Protein AF-A0A914F448-F1 (afdb_monomer)

pLDDT: mean 72.76, std 13.78, range [38.88, 90.69]

Structure (mmCIF, N/CA/C/O backbone):
data_AF-A0A914F448-F1
#
_entry.id   AF-A0A914F448-F1
#
loop_
_atom_site.group_PDB
_atom_site.id
_atom_site.type_symbol
_atom_site.label_atom_id
_atom_site.label_alt_id
_atom_site.label_comp_id
_atom_site.label_asym_id
_atom_site.label_entity_id
_atom_site.label_seq_id
_atom_site.pdbx_PDB_ins_code
_atom_site.Cartn_x
_atom_site.Cartn_y
_atom_site.Cartn_z
_atom_site.occupancy
_atom_site.B_iso_or_equiv
_atom_site.auth_seq_id
_atom_site.auth_comp_id
_atom_site.auth_asym_id
_atom_site.auth_atom_id
_atom_site.pdbx_PDB_model_num
ATOM 1 N N . MET A 1 1 ? 32.711 28.715 -25.318 1.00 44.38 1 MET A N 1
ATOM 2 C CA . MET A 1 1 ? 32.033 28.313 -24.065 1.00 44.38 1 MET A CA 1
ATOM 3 C C . MET A 1 1 ? 32.099 26.794 -23.945 1.00 44.38 1 MET A C 1
ATOM 5 O O . MET A 1 1 ? 31.313 26.103 -24.579 1.00 44.38 1 MET A O 1
ATOM 9 N N . GLN A 1 2 ? 33.102 26.276 -23.232 1.00 38.88 2 GLN A N 1
ATOM 10 C CA . GLN A 1 2 ? 33.283 24.841 -22.984 1.00 38.88 2 GLN A CA 1
ATOM 11 C C . GLN A 1 2 ? 32.324 24.396 -21.871 1.00 38.88 2 GLN A C 1
ATOM 13 O O . GLN A 1 2 ? 32.402 24.905 -20.756 1.00 38.88 2 GLN A O 1
ATOM 18 N N . LYS A 1 3 ? 31.408 23.468 -22.174 1.00 46.91 3 LYS A N 1
ATOM 19 C CA . LYS A 1 3 ? 30.586 22.791 -21.161 1.00 46.91 3 LYS A CA 1
ATOM 20 C C . LYS A 1 3 ? 31.488 21.845 -20.364 1.00 46.91 3 LYS A C 1
ATOM 22 O O . LYS A 1 3 ? 32.008 20.883 -20.921 1.00 46.91 3 LYS A O 1
ATOM 27 N N . GLN A 1 4 ? 31.671 22.132 -19.078 1.00 43.09 4 GLN A N 1
ATOM 28 C CA . GLN A 1 4 ? 32.255 21.198 -18.118 1.00 43.09 4 GLN A CA 1
ATOM 29 C C . GLN A 1 4 ? 31.315 19.995 -17.982 1.00 43.09 4 GLN A C 1
ATOM 31 O O . GLN A 1 4 ? 30.221 20.113 -17.434 1.00 43.09 4 GLN A O 1
ATOM 36 N N . ALA A 1 5 ? 31.725 18.847 -18.520 1.00 45.62 5 ALA A N 1
ATOM 37 C CA . ALA A 1 5 ? 31.097 17.571 -18.216 1.00 45.62 5 ALA A CA 1
ATOM 38 C C . ALA A 1 5 ? 31.429 17.222 -16.760 1.00 45.62 5 ALA A C 1
ATOM 40 O O . ALA A 1 5 ? 32.603 17.114 -16.398 1.00 45.62 5 ALA A O 1
ATOM 41 N N . ALA A 1 6 ? 30.399 17.105 -15.921 1.00 48.78 6 ALA A N 1
ATOM 42 C CA . ALA A 1 6 ? 30.538 16.634 -14.553 1.00 48.78 6 ALA A CA 1
ATOM 43 C C . ALA A 1 6 ? 31.151 15.228 -14.583 1.00 48.78 6 ALA A C 1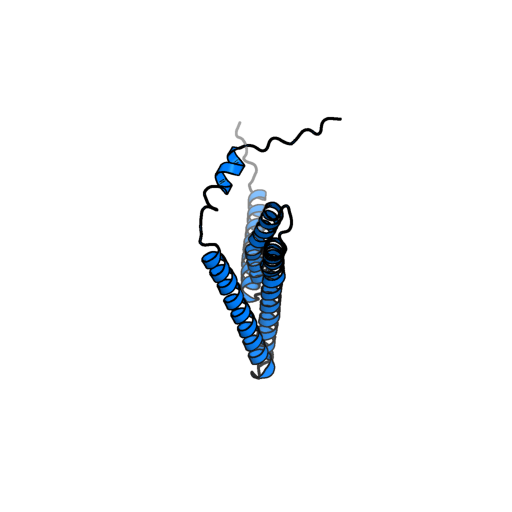
ATOM 45 O O . ALA A 1 6 ? 30.570 14.283 -15.115 1.00 48.78 6 ALA A O 1
ATOM 46 N N . LYS A 1 7 ? 32.374 15.122 -14.065 1.00 44.75 7 LYS A N 1
ATOM 47 C CA . LYS A 1 7 ? 33.113 13.874 -13.915 1.00 44.75 7 LYS A CA 1
ATOM 48 C C . LYS A 1 7 ? 32.475 13.112 -12.754 1.00 44.75 7 LYS A C 1
ATOM 50 O O . LYS A 1 7 ? 32.753 13.420 -11.600 1.00 44.75 7 LYS A O 1
ATOM 55 N N . TYR A 1 8 ? 31.563 12.195 -13.064 1.00 49.59 8 TYR A N 1
ATOM 56 C CA . TYR A 1 8 ? 30.998 11.285 -12.071 1.00 49.59 8 TYR A CA 1
ATOM 57 C C . TYR A 1 8 ? 32.098 10.366 -11.532 1.00 49.59 8 TYR A C 1
ATOM 59 O O . TYR A 1 8 ? 32.957 9.909 -12.289 1.00 49.59 8 TYR A O 1
ATOM 67 N N . ASP A 1 9 ? 32.080 10.138 -10.219 1.00 45.66 9 ASP A N 1
ATOM 68 C CA . ASP A 1 9 ? 33.037 9.268 -9.544 1.00 45.66 9 ASP A CA 1
ATOM 69 C C . ASP A 1 9 ? 32.919 7.833 -10.089 1.00 45.66 9 ASP A C 1
ATOM 71 O O . ASP A 1 9 ? 31.827 7.254 -10.049 1.00 45.66 9 ASP A O 1
ATOM 75 N N . PRO A 1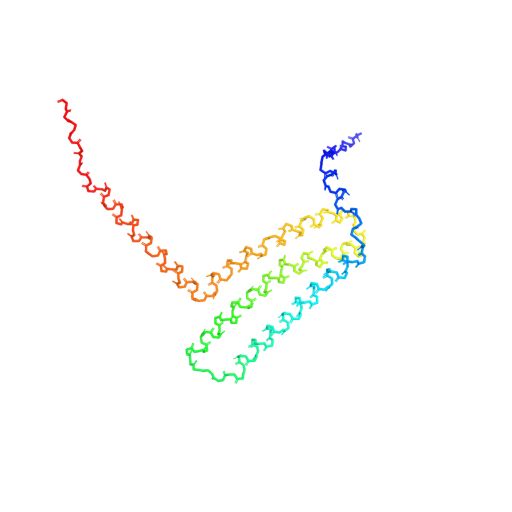 10 ? 34.021 7.223 -10.567 1.00 51.31 10 PRO A N 1
ATOM 76 C CA . PRO A 1 10 ? 34.006 5.879 -11.152 1.00 51.31 10 PRO A CA 1
ATOM 77 C C . PRO A 1 10 ? 33.546 4.804 -10.156 1.00 51.31 10 PRO A C 1
ATOM 79 O O . PRO A 1 10 ? 33.038 3.766 -10.562 1.00 51.31 10 PRO A O 1
ATOM 82 N N . PHE A 1 11 ? 33.620 5.092 -8.854 1.00 45.53 11 PHE A N 1
ATOM 83 C CA . PHE A 1 11 ? 33.175 4.196 -7.790 1.00 45.53 11 PHE A CA 1
ATOM 84 C C . PHE A 1 11 ? 31.655 3.944 -7.795 1.00 45.53 11 PHE A C 1
ATOM 86 O O . PHE A 1 11 ? 31.209 2.870 -7.409 1.00 45.53 11 PHE A O 1
ATOM 93 N N . PHE A 1 12 ? 30.839 4.902 -8.255 1.00 44.91 12 PHE A N 1
ATOM 94 C CA . PHE A 1 12 ? 29.383 4.710 -8.352 1.00 44.91 12 PHE A CA 1
ATOM 95 C C . PHE A 1 12 ? 28.970 3.920 -9.599 1.00 44.91 12 PHE A C 1
ATOM 97 O O . PHE A 1 12 ? 27.965 3.214 -9.569 1.00 44.91 12 PHE A O 1
ATOM 104 N N . ILE A 1 13 ? 29.750 4.013 -10.679 1.00 48.62 13 ILE A N 1
ATOM 105 C CA . ILE A 1 13 ? 29.512 3.263 -11.920 1.00 48.62 13 ILE A CA 1
ATOM 106 C C . ILE A 1 13 ? 29.841 1.780 -11.693 1.00 48.62 13 ILE A C 1
ATOM 108 O O . ILE A 1 13 ? 29.059 0.907 -12.057 1.00 48.62 13 ILE A O 1
ATOM 112 N N . GLU A 1 14 ? 30.919 1.500 -10.960 1.00 43.53 14 GLU A N 1
ATOM 113 C CA . GLU A 1 14 ? 31.397 0.140 -10.694 1.00 43.53 14 GLU A CA 1
ATOM 114 C C . GLU A 1 14 ? 30.558 -0.635 -9.656 1.00 43.53 14 GLU A C 1
ATOM 116 O O . GLU A 1 14 ? 30.636 -1.856 -9.591 1.00 43.53 14 GLU A O 1
ATOM 121 N N . ILE A 1 15 ? 29.704 0.032 -8.868 1.00 48.84 15 ILE A N 1
ATOM 122 C CA . ILE A 1 15 ? 28.729 -0.646 -7.985 1.00 48.84 15 ILE A CA 1
ATOM 123 C C . ILE A 1 15 ? 27.442 -1.004 -8.751 1.00 48.84 15 ILE A C 1
ATOM 125 O O . ILE A 1 15 ? 26.777 -1.995 -8.436 1.00 48.84 15 ILE A O 1
ATOM 129 N N . ILE A 1 16 ? 27.096 -0.226 -9.780 1.00 48.94 16 ILE A N 1
ATOM 130 C CA . ILE A 1 16 ? 25.886 -0.436 -10.587 1.00 48.94 16 ILE A CA 1
ATOM 131 C C . ILE A 1 16 ? 26.149 -1.438 -11.726 1.00 48.94 16 ILE A C 1
ATOM 133 O O . ILE A 1 16 ? 25.259 -2.216 -12.070 1.00 48.94 16 ILE A O 1
ATOM 137 N N . GLU A 1 17 ? 27.363 -1.479 -12.281 1.00 42.00 17 GLU A N 1
ATOM 138 C CA . GLU A 1 17 ? 27.665 -2.300 -13.461 1.00 42.00 17 GLU A CA 1
ATOM 139 C C . GLU A 1 17 ? 27.780 -3.823 -13.236 1.00 42.00 17 GLU A C 1
ATOM 141 O O . GLU A 1 17 ? 27.283 -4.543 -14.098 1.00 42.00 17 GLU A O 1
ATOM 146 N N . PRO A 1 18 ? 28.312 -4.392 -12.132 1.00 42.31 18 PRO A N 1
ATOM 147 C CA . PRO A 1 18 ? 28.467 -5.845 -12.034 1.00 42.31 18 PRO A CA 1
ATOM 148 C C . PRO A 1 18 ? 27.234 -6.572 -11.474 1.00 42.31 18 PRO A C 1
ATOM 150 O O . PRO A 1 18 ? 27.155 -7.792 -11.585 1.00 42.31 18 PRO A O 1
ATOM 153 N N . SER A 1 19 ? 26.247 -5.864 -10.908 1.00 43.16 19 SER A N 1
ATOM 154 C CA . SER A 1 19 ? 24.990 -6.483 -10.437 1.00 43.16 19 SER A CA 1
ATOM 155 C C . SER A 1 19 ? 23.861 -6.459 -11.477 1.00 43.16 19 SER A C 1
ATOM 157 O O . SER A 1 19 ? 22.886 -7.197 -11.341 1.00 43.16 19 SER A O 1
ATOM 159 N N . MET A 1 20 ? 24.024 -5.688 -12.560 1.00 42.09 20 MET A N 1
ATOM 160 C CA . MET A 1 20 ? 23.196 -5.768 -13.772 1.00 42.09 20 MET A CA 1
ATOM 161 C C . MET A 1 20 ? 23.799 -6.682 -14.855 1.00 42.09 20 MET A C 1
ATOM 163 O O . MET A 1 20 ? 23.329 -6.705 -15.993 1.00 42.09 20 MET A O 1
ATOM 167 N N . VAL A 1 21 ? 24.806 -7.489 -14.501 1.00 43.47 21 VAL A N 1
ATOM 168 C CA . VAL A 1 21 ? 25.323 -8.570 -15.348 1.00 43.47 21 VAL A CA 1
ATOM 169 C C . VAL A 1 21 ? 24.365 -9.759 -15.258 1.00 43.47 21 VAL A C 1
ATOM 171 O O . VAL A 1 21 ? 24.386 -10.534 -14.308 1.00 43.47 21 VAL A O 1
ATOM 174 N N . PHE A 1 22 ? 23.518 -9.886 -16.280 1.00 42.66 22 PHE A N 1
ATOM 175 C CA . PHE A 1 22 ? 22.799 -11.110 -16.644 1.00 42.66 22 PHE A CA 1
ATOM 176 C C . PHE A 1 22 ? 21.988 -11.781 -15.523 1.00 42.66 22 PHE A C 1
ATOM 178 O O . PHE A 1 22 ? 22.098 -12.982 -15.278 1.00 42.66 22 PHE A O 1
ATOM 185 N N . VAL A 1 23 ? 21.035 -11.056 -14.938 1.00 48.25 23 VAL A N 1
ATOM 186 C CA . VAL A 1 23 ? 19.757 -11.731 -14.682 1.00 48.25 23 VAL A CA 1
ATOM 187 C C . VAL A 1 23 ? 19.078 -11.799 -16.043 1.00 48.25 23 VAL A C 1
ATOM 189 O O . VAL A 1 23 ? 18.811 -10.744 -16.616 1.00 48.25 23 VAL A O 1
ATOM 192 N N . ASP A 1 24 ? 18.891 -13.005 -16.597 1.00 52.34 24 ASP A N 1
ATOM 193 C CA . ASP A 1 24 ? 18.171 -13.231 -17.861 1.00 52.34 24 ASP A CA 1
ATOM 194 C C . ASP A 1 24 ? 17.033 -12.214 -17.976 1.00 52.34 24 ASP A C 1
ATOM 196 O O . ASP A 1 24 ? 16.105 -12.236 -17.161 1.00 52.34 24 ASP A O 1
ATOM 200 N N . SER A 1 25 ? 17.121 -11.297 -18.946 1.00 62.28 25 SER A N 1
ATOM 201 C CA . SER A 1 25 ? 16.153 -10.201 -19.098 1.00 62.28 25 SER A CA 1
ATOM 202 C C . SER A 1 25 ? 14.717 -10.734 -19.118 1.00 62.28 25 SER A C 1
ATOM 204 O O . SER A 1 25 ? 13.798 -10.099 -18.606 1.00 62.28 25 SER A O 1
ATOM 206 N N . GLU A 1 26 ? 14.531 -11.949 -19.636 1.00 66.19 26 GLU A N 1
ATOM 207 C CA . GLU A 1 26 ? 13.268 -12.674 -19.576 1.00 66.19 26 GLU A CA 1
ATOM 208 C C . GLU A 1 26 ? 12.845 -13.070 -18.157 1.00 66.19 26 GLU A C 1
ATOM 210 O O . GLU A 1 26 ? 11.712 -12.799 -17.768 1.00 66.19 26 GLU A O 1
ATOM 215 N N . LYS A 1 27 ? 13.733 -13.648 -17.340 1.00 65.62 27 LYS A N 1
ATOM 216 C CA . LYS A 1 27 ? 13.417 -14.038 -15.955 1.00 65.62 27 LYS A CA 1
ATOM 217 C C . LYS A 1 27 ? 13.036 -12.835 -15.098 1.00 65.62 27 LYS A C 1
ATOM 219 O O . LYS A 1 27 ? 12.102 -12.942 -14.309 1.00 65.62 27 LYS A O 1
ATOM 224 N N . VAL A 1 28 ? 13.689 -11.684 -15.289 1.00 65.56 28 VAL A N 1
ATOM 225 C CA . VAL A 1 28 ? 13.305 -10.432 -14.609 1.00 65.56 28 VAL A CA 1
ATOM 226 C C . VAL A 1 28 ? 11.908 -9.989 -15.037 1.00 65.56 28 VAL A C 1
ATOM 228 O O . VAL A 1 28 ? 11.093 -9.648 -14.186 1.00 65.56 28 VAL A O 1
ATOM 231 N N . LYS A 1 29 ? 11.593 -10.043 -16.337 1.00 65.88 29 LYS A N 1
ATOM 232 C CA . LYS A 1 29 ? 10.254 -9.698 -16.845 1.00 65.88 29 LYS A CA 1
ATOM 233 C C . LYS A 1 29 ? 9.176 -10.604 -16.254 1.00 65.88 29 LYS A C 1
ATOM 235 O O . LYS A 1 29 ? 8.173 -10.089 -15.770 1.00 65.88 29 LYS A O 1
ATOM 240 N N . TYR A 1 30 ? 9.386 -11.922 -16.240 1.00 71.56 30 TYR A N 1
ATOM 241 C CA . TYR A 1 30 ? 8.436 -12.870 -15.646 1.00 71.56 30 TYR A CA 1
ATOM 242 C C . TYR A 1 30 ? 8.305 -12.695 -14.132 1.00 71.56 30 TYR A C 1
ATOM 244 O O . TYR A 1 30 ? 7.205 -12.809 -13.603 1.00 71.56 30 TYR A O 1
ATOM 252 N N . PHE A 1 31 ? 9.398 -12.379 -13.438 1.00 68.62 31 PHE A N 1
ATOM 253 C CA . PHE A 1 31 ? 9.384 -12.100 -12.005 1.00 68.62 31 PHE A CA 1
ATOM 254 C C . PHE A 1 31 ? 8.581 -10.833 -11.679 1.00 68.62 31 PHE A C 1
ATOM 256 O O . PHE A 1 31 ? 7.694 -10.869 -10.829 1.00 68.62 31 PHE A O 1
ATOM 263 N N . VAL A 1 32 ? 8.828 -9.735 -12.403 1.00 68.88 32 VAL A N 1
ATOM 264 C CA . VAL A 1 32 ? 8.082 -8.474 -12.252 1.00 68.88 32 VAL A CA 1
ATOM 265 C C . VAL A 1 32 ? 6.608 -8.673 -12.608 1.00 68.88 32 VAL A C 1
ATOM 267 O O . VAL A 1 32 ? 5.731 -8.249 -11.860 1.00 68.88 32 VAL A O 1
ATOM 270 N N . PHE A 1 33 ? 6.321 -9.364 -13.713 1.00 72.19 33 PHE A N 1
ATOM 271 C CA . PHE A 1 33 ? 4.953 -9.679 -14.120 1.00 72.19 33 PHE A CA 1
ATOM 272 C C . PHE A 1 33 ? 4.236 -10.573 -13.098 1.00 72.19 33 PHE A C 1
ATOM 274 O O . PHE A 1 33 ? 3.069 -10.343 -12.797 1.00 72.19 33 PHE A O 1
ATOM 281 N N . GLY A 1 34 ? 4.934 -11.559 -12.530 1.00 74.25 34 GLY A N 1
ATOM 282 C CA . GLY A 1 34 ? 4.407 -12.447 -11.497 1.00 74.25 34 GLY A CA 1
ATOM 283 C C . GLY A 1 34 ? 4.033 -11.702 -10.217 1.00 74.25 34 GLY A C 1
ATOM 284 O O . GLY A 1 34 ? 2.946 -11.926 -9.690 1.00 74.25 34 GLY A O 1
ATOM 285 N N . PHE A 1 35 ? 4.881 -10.772 -9.766 1.00 72.12 35 PHE A N 1
ATOM 286 C CA . PHE A 1 35 ? 4.569 -9.888 -8.638 1.00 72.12 35 PHE A CA 1
ATOM 287 C C . PHE A 1 35 ? 3.325 -9.036 -8.913 1.00 72.12 35 PHE A C 1
ATOM 289 O O . PHE A 1 35 ? 2.393 -9.040 -8.115 1.00 72.12 35 PHE A O 1
ATOM 296 N N . PHE A 1 36 ? 3.245 -8.410 -10.091 1.00 71.38 36 PHE A N 1
ATOM 297 C CA . PHE A 1 36 ? 2.061 -7.646 -10.499 1.00 71.38 36 PHE A CA 1
ATOM 298 C C . PHE A 1 36 ? 0.786 -8.480 -10.517 1.00 71.38 36 PHE A C 1
ATOM 300 O O . PHE A 1 36 ? -0.251 -8.043 -10.021 1.00 71.38 36 PHE A O 1
ATOM 307 N N . ALA A 1 37 ? 0.843 -9.662 -11.127 1.00 75.94 37 ALA A N 1
ATOM 308 C CA . ALA A 1 37 ? -0.312 -10.537 -11.237 1.00 75.94 37 ALA A CA 1
ATOM 309 C C . ALA A 1 37 ? -0.795 -10.964 -9.846 1.00 75.94 37 ALA A C 1
ATOM 311 O O . ALA A 1 37 ? -1.994 -10.929 -9.574 1.00 75.94 37 ALA A O 1
ATOM 312 N N . LEU A 1 38 ? 0.137 -11.306 -8.954 1.00 76.56 38 LEU A N 1
ATOM 313 C CA . LEU A 1 38 ? -0.160 -11.677 -7.577 1.00 76.56 38 LEU A CA 1
ATOM 314 C C . LEU A 1 38 ? -0.787 -10.513 -6.799 1.00 76.56 38 LEU A C 1
ATOM 316 O O . LEU A 1 38 ? -1.821 -10.707 -6.160 1.00 76.56 38 LEU A O 1
ATOM 320 N N . ASP A 1 39 ? -0.245 -9.303 -6.916 1.00 72.19 39 ASP A N 1
ATOM 321 C CA . ASP A 1 39 ? -0.797 -8.135 -6.226 1.00 72.19 39 ASP A CA 1
ATOM 322 C C . ASP A 1 39 ? -2.181 -7.741 -6.770 1.00 72.19 39 ASP A C 1
ATOM 324 O O . ASP A 1 39 ? -3.082 -7.413 -5.996 1.00 72.19 39 ASP A O 1
ATOM 328 N N . ILE A 1 40 ? -2.411 -7.844 -8.084 1.00 80.00 40 ILE A N 1
ATOM 329 C CA . ILE A 1 40 ? -3.742 -7.637 -8.678 1.00 80.00 40 ILE A CA 1
ATOM 330 C C . ILE A 1 40 ? -4.741 -8.664 -8.132 1.00 80.00 40 ILE A C 1
ATOM 332 O O . ILE A 1 40 ? -5.859 -8.297 -7.766 1.00 80.00 40 ILE A O 1
ATOM 336 N N . ILE A 1 41 ? -4.349 -9.938 -8.033 1.00 82.69 41 ILE A N 1
ATOM 337 C CA . ILE A 1 41 ? -5.192 -10.990 -7.446 1.00 82.69 41 ILE A CA 1
ATOM 338 C C . ILE A 1 41 ? -5.523 -10.657 -5.986 1.00 82.69 41 ILE A C 1
ATOM 340 O O . ILE A 1 41 ? -6.684 -10.775 -5.590 1.00 82.69 41 ILE A O 1
ATOM 344 N N . ILE A 1 42 ? -4.546 -10.193 -5.200 1.00 79.62 42 ILE A N 1
ATOM 345 C CA . ILE A 1 42 ? -4.758 -9.773 -3.807 1.00 79.62 42 ILE A CA 1
ATOM 346 C C . ILE A 1 42 ? -5.746 -8.607 -3.734 1.00 79.62 42 ILE A C 1
ATOM 348 O O . ILE A 1 42 ? -6.659 -8.645 -2.910 1.00 79.62 42 ILE A O 1
ATOM 352 N N . ILE A 1 43 ? -5.617 -7.601 -4.602 1.00 78.94 43 ILE A N 1
ATOM 353 C CA . ILE A 1 43 ? -6.530 -6.450 -4.642 1.00 78.94 43 ILE A CA 1
ATOM 354 C C . ILE A 1 43 ? -7.955 -6.898 -4.983 1.00 78.94 43 ILE A C 1
ATOM 356 O O . ILE A 1 43 ? -8.901 -6.496 -4.303 1.00 78.94 43 ILE A O 1
ATOM 360 N N . ILE A 1 44 ? -8.123 -7.755 -5.995 1.00 84.44 44 ILE A N 1
ATOM 361 C CA . ILE A 1 44 ? -9.436 -8.288 -6.392 1.00 84.44 44 ILE A CA 1
ATOM 362 C C . ILE A 1 44 ? -10.048 -9.104 -5.251 1.00 84.44 44 ILE A C 1
ATOM 364 O O . ILE A 1 44 ? -11.219 -8.918 -4.916 1.00 84.44 44 ILE A O 1
ATOM 368 N N . PHE A 1 45 ? -9.263 -9.978 -4.622 1.00 83.00 45 PHE A N 1
ATOM 369 C CA . PHE A 1 45 ? -9.715 -10.786 -3.495 1.00 83.00 45 PHE A CA 1
ATOM 370 C C . PHE A 1 45 ? -10.108 -9.911 -2.298 1.00 83.00 45 PHE A C 1
ATOM 372 O O . PHE A 1 45 ? -11.180 -10.098 -1.723 1.00 83.00 45 PHE A O 1
ATOM 379 N N . ALA A 1 46 ? -9.298 -8.909 -1.956 1.00 77.56 46 ALA A N 1
ATOM 380 C CA . ALA A 1 46 ? -9.598 -7.963 -0.886 1.00 77.56 46 ALA A CA 1
ATOM 381 C C . ALA A 1 46 ? -10.882 -7.171 -1.173 1.00 77.56 46 ALA A C 1
ATOM 383 O O . ALA A 1 46 ? -11.737 -7.050 -0.295 1.00 77.56 46 ALA A O 1
ATOM 384 N N . ALA A 1 47 ? -11.062 -6.687 -2.406 1.00 79.25 47 ALA A N 1
ATOM 385 C CA . ALA A 1 47 ? -12.281 -6.005 -2.830 1.00 79.25 47 ALA A CA 1
ATOM 386 C C . ALA A 1 47 ? -13.510 -6.922 -2.726 1.00 79.25 47 ALA A C 1
ATOM 388 O O . ALA A 1 47 ? -14.541 -6.508 -2.193 1.00 79.25 47 ALA A O 1
ATOM 389 N N . PHE A 1 48 ? -13.391 -8.180 -3.159 1.00 84.06 48 PHE A N 1
ATOM 390 C CA . PHE A 1 48 ? -14.454 -9.176 -3.031 1.00 84.06 48 PHE A CA 1
ATOM 391 C C . PHE A 1 48 ? -14.831 -9.422 -1.567 1.00 84.06 48 PHE A C 1
ATOM 393 O O . PHE A 1 48 ? -16.011 -9.375 -1.224 1.00 84.06 48 PHE A O 1
ATOM 400 N N . VAL A 1 49 ? -13.845 -9.617 -0.686 1.00 80.12 49 VAL A N 1
ATOM 401 C CA . VAL A 1 49 ? -14.066 -9.803 0.757 1.00 80.12 49 VAL A CA 1
ATOM 402 C C . VAL A 1 49 ? -14.767 -8.584 1.359 1.00 80.12 49 VAL A C 1
ATOM 404 O O . VAL A 1 49 ? -15.733 -8.739 2.105 1.00 80.12 49 VAL A O 1
ATOM 407 N N . ILE A 1 50 ? -14.337 -7.370 1.007 1.00 75.62 50 ILE A N 1
ATOM 408 C CA . ILE A 1 50 ? -14.967 -6.125 1.461 1.00 75.62 50 ILE A CA 1
ATOM 409 C C . ILE A 1 50 ? -16.441 -6.076 1.040 1.00 75.62 50 ILE A C 1
ATOM 411 O O . ILE A 1 50 ? -17.310 -5.864 1.886 1.00 75.62 50 ILE A O 1
ATOM 415 N N . VAL A 1 51 ? -16.738 -6.312 -0.240 1.00 77.81 51 VAL A N 1
ATOM 416 C CA . VAL A 1 51 ? -18.112 -6.306 -0.767 1.00 77.81 51 VAL A CA 1
ATOM 417 C C . VAL A 1 51 ? -18.957 -7.392 -0.099 1.00 77.81 51 VAL A C 1
ATOM 419 O O . VAL A 1 51 ? -20.067 -7.108 0.353 1.00 77.81 51 VAL A O 1
ATOM 422 N N . TYR A 1 52 ? -18.421 -8.605 0.038 1.00 80.69 52 TYR A N 1
ATOM 423 C CA . TYR A 1 52 ? -19.085 -9.720 0.711 1.00 80.69 52 TYR A CA 1
ATOM 424 C C . TYR A 1 52 ? -19.479 -9.355 2.150 1.00 80.69 52 TYR A C 1
ATOM 426 O O . TYR A 1 52 ? -20.636 -9.511 2.542 1.00 80.69 52 TYR A O 1
ATOM 434 N N . PHE A 1 53 ? -18.550 -8.794 2.929 1.00 71.31 53 PHE A N 1
ATOM 435 C CA . PHE A 1 53 ? -18.821 -8.398 4.312 1.00 71.31 53 PHE A CA 1
ATOM 436 C C . PHE A 1 53 ? -19.776 -7.205 4.435 1.00 71.31 53 PHE A C 1
ATOM 438 O O . PHE A 1 53 ? -20.518 -7.150 5.416 1.00 71.31 53 PHE A O 1
ATOM 445 N N . ILE A 1 54 ? -19.772 -6.267 3.481 1.00 71.12 54 ILE A N 1
ATOM 446 C CA . ILE A 1 54 ? -20.690 -5.115 3.473 1.00 71.12 54 ILE A CA 1
ATOM 447 C C . ILE A 1 54 ? -22.128 -5.549 3.190 1.00 71.12 54 ILE A C 1
ATOM 449 O O . ILE A 1 54 ? -23.043 -5.075 3.860 1.00 71.12 54 ILE A O 1
ATOM 453 N N . TYR A 1 55 ? -22.333 -6.403 2.185 1.00 70.19 55 TYR A N 1
ATOM 454 C CA . TYR A 1 55 ? -23.667 -6.636 1.626 1.00 70.19 55 TYR A CA 1
ATOM 455 C C . TYR A 1 55 ? -24.356 -7.901 2.136 1.00 70.19 55 TYR A C 1
ATOM 457 O O . TYR A 1 55 ? -25.581 -7.913 2.227 1.00 70.19 55 TYR A O 1
ATOM 465 N N . LEU A 1 56 ? -23.611 -8.961 2.462 1.00 67.00 56 LEU A N 1
ATOM 466 C CA . LEU A 1 56 ? -24.213 -10.271 2.751 1.00 67.00 56 LEU A CA 1
ATOM 467 C C . LEU A 1 56 ? -24.304 -10.593 4.241 1.00 67.00 56 LEU A C 1
ATOM 469 O O . LEU A 1 56 ? -25.147 -11.390 4.649 1.00 67.00 56 LEU A O 1
ATOM 473 N N . VAL A 1 57 ? -23.476 -9.967 5.076 1.00 71.31 57 VAL A N 1
ATOM 474 C CA . VAL A 1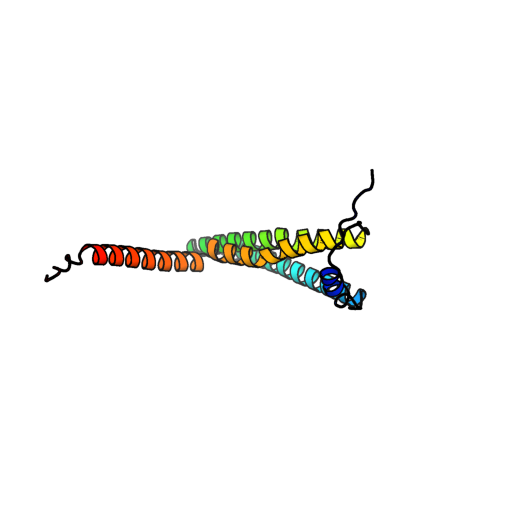 57 ? -23.482 -10.235 6.515 1.00 71.31 57 VAL A CA 1
ATOM 475 C C . VAL A 1 57 ? -24.371 -9.205 7.208 1.00 71.31 57 VAL A C 1
ATOM 477 O O . VAL A 1 57 ? -23.950 -8.079 7.462 1.00 71.31 57 VAL A O 1
ATOM 480 N N . GLN A 1 58 ? -25.607 -9.589 7.543 1.00 59.50 58 GLN A N 1
ATOM 481 C CA . GLN A 1 58 ? -26.445 -8.812 8.460 1.00 59.50 58 GLN A CA 1
ATOM 482 C C . GLN A 1 58 ? -25.735 -8.712 9.813 1.00 59.50 58 GLN A C 1
ATOM 484 O O . GLN A 1 58 ? -25.570 -9.700 10.529 1.00 59.50 58 GLN A O 1
ATOM 489 N N . THR A 1 59 ? -25.287 -7.509 10.159 1.00 62.34 59 THR A N 1
ATOM 490 C CA . THR A 1 59 ? -24.502 -7.262 11.364 1.00 62.34 59 THR A CA 1
ATOM 491 C C . THR A 1 59 ? -25.254 -6.389 12.357 1.00 62.34 59 THR A C 1
ATOM 493 O O . THR A 1 59 ? -26.015 -5.491 12.003 1.00 62.34 59 THR A O 1
ATOM 496 N N . SER A 1 60 ? -25.038 -6.647 13.649 1.00 71.75 60 SER A N 1
ATOM 497 C CA . SER A 1 60 ? -25.501 -5.753 14.711 1.00 71.75 60 SER A CA 1
ATOM 498 C C . SER A 1 60 ? -24.847 -4.372 14.569 1.00 71.75 60 SER A C 1
ATOM 500 O O . SER A 1 60 ? -23.730 -4.265 14.063 1.00 71.75 60 SER A O 1
ATOM 502 N N . LYS A 1 61 ? -25.473 -3.311 15.107 1.00 71.56 61 LYS A N 1
ATOM 503 C CA . LYS A 1 61 ? -24.936 -1.929 15.066 1.00 71.56 61 LYS A CA 1
ATOM 504 C C . LYS A 1 61 ? -23.464 -1.822 15.506 1.00 71.56 61 LYS A C 1
ATOM 506 O O . LYS A 1 61 ? -22.738 -0.944 15.041 1.00 71.56 61 LYS A O 1
ATOM 511 N N . THR A 1 62 ? -23.019 -2.688 16.417 1.00 68.81 62 THR A N 1
ATOM 512 C CA . THR A 1 62 ? -21.627 -2.740 16.890 1.00 68.81 62 THR A CA 1
ATOM 513 C C . THR A 1 62 ? -20.694 -3.363 15.852 1.00 68.81 62 THR A C 1
ATOM 515 O O . THR A 1 62 ? -19.613 -2.827 15.604 1.00 68.81 62 THR A O 1
ATOM 518 N N . ALA A 1 63 ? -21.117 -4.453 15.211 1.00 70.00 63 ALA A N 1
ATOM 519 C CA . ALA A 1 63 ? -20.362 -5.100 14.146 1.00 70.00 63 ALA A CA 1
ATOM 520 C C . ALA A 1 63 ? -20.312 -4.228 12.877 1.00 70.00 63 ALA A C 1
ATOM 522 O O . ALA A 1 63 ? -19.249 -4.127 12.273 1.00 70.00 63 ALA A O 1
ATOM 523 N N . THR A 1 64 ? -21.366 -3.468 12.564 1.00 73.81 64 THR A N 1
ATOM 524 C CA . THR A 1 64 ? -21.360 -2.489 11.462 1.00 73.81 64 THR A CA 1
ATOM 525 C C . THR A 1 64 ? -20.286 -1.411 11.648 1.00 73.81 64 THR A C 1
ATOM 527 O O . THR A 1 64 ? -19.569 -1.075 10.710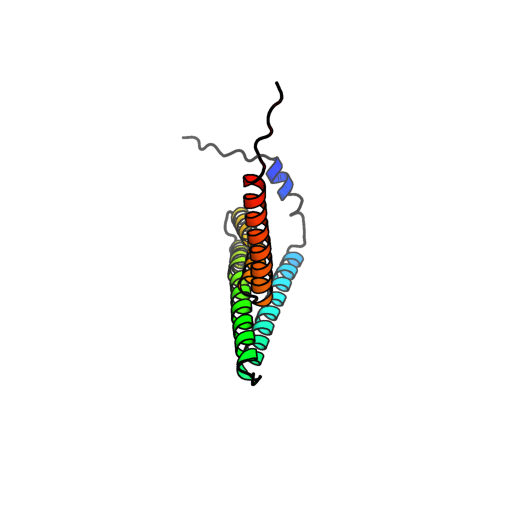 1.00 73.81 64 THR A O 1
ATOM 530 N N . LYS A 1 65 ? -20.100 -0.895 12.874 1.00 74.50 65 LYS A N 1
ATOM 531 C CA . LYS A 1 65 ? -19.035 0.086 13.168 1.00 74.50 65 LYS A CA 1
ATOM 532 C C . LYS A 1 65 ? -17.633 -0.507 13.010 1.00 74.50 65 LYS A C 1
ATOM 534 O O . LYS A 1 65 ? -16.721 0.189 12.568 1.00 74.50 65 LYS A O 1
ATOM 539 N N . MET A 1 66 ? -17.447 -1.776 13.379 1.00 73.88 66 MET A N 1
ATOM 540 C CA . MET A 1 66 ? -16.175 -2.474 13.165 1.00 73.88 66 MET A CA 1
ATOM 541 C C . MET A 1 66 ? -15.916 -2.730 11.679 1.00 73.88 66 MET A C 1
ATOM 543 O O . MET A 1 66 ? -14.807 -2.473 11.217 1.00 73.88 66 MET A O 1
ATOM 547 N N . GLN A 1 67 ? -16.936 -3.146 10.927 1.00 75.38 67 GLN A N 1
ATOM 548 C CA . GLN A 1 67 ? -16.855 -3.320 9.477 1.00 75.38 67 GLN A CA 1
ATOM 549 C C . GLN A 1 67 ? -16.503 -2.007 8.776 1.00 75.38 67 GLN A C 1
ATOM 551 O O . GLN A 1 67 ? -15.555 -1.981 8.005 1.00 75.38 67 GLN A O 1
ATOM 556 N N . GLN A 1 68 ? -17.173 -0.897 9.099 1.00 77.31 68 GLN A N 1
ATOM 557 C CA . GLN A 1 68 ? -16.837 0.423 8.548 1.00 77.31 68 GLN A CA 1
ATOM 558 C C . GLN A 1 68 ? -15.385 0.820 8.835 1.00 77.31 68 GLN A C 1
ATOM 560 O O . GLN A 1 68 ? -14.692 1.303 7.945 1.00 77.31 68 GLN A O 1
ATOM 565 N N . SER A 1 69 ? -14.895 0.575 10.054 1.00 77.56 69 SER A N 1
ATOM 566 C CA . SER A 1 69 ? -13.492 0.836 10.390 1.00 77.56 69 SER A CA 1
ATOM 567 C C . SER A 1 69 ? -12.526 -0.034 9.583 1.00 77.56 69 SER A C 1
ATOM 569 O O . SER A 1 69 ? -11.481 0.466 9.175 1.00 77.56 69 SER A O 1
ATOM 571 N N . LEU A 1 70 ? -12.858 -1.310 9.363 1.00 78.44 70 LEU A N 1
ATOM 572 C CA . LEU A 1 70 ? -12.068 -2.215 8.528 1.00 78.44 70 LEU A CA 1
ATOM 573 C C . LEU A 1 70 ? -12.051 -1.744 7.077 1.00 78.44 70 LEU A C 1
ATOM 575 O O . LEU A 1 70 ? -10.977 -1.615 6.510 1.00 78.44 70 LEU A O 1
ATOM 579 N N . ILE A 1 71 ? -13.206 -1.394 6.512 1.00 80.69 71 ILE A N 1
ATOM 580 C CA . ILE A 1 71 ? -13.326 -0.910 5.131 1.00 80.69 71 ILE A CA 1
ATOM 581 C C . ILE A 1 71 ? -12.495 0.352 4.925 1.00 80.69 71 ILE A C 1
ATOM 583 O O . ILE A 1 71 ? -11.732 0.426 3.966 1.00 80.69 71 ILE A O 1
ATOM 587 N N . ILE A 1 72 ? -12.598 1.329 5.830 1.00 82.31 72 ILE A N 1
ATOM 588 C CA . ILE A 1 72 ? -11.810 2.567 5.754 1.00 82.31 72 ILE A CA 1
ATOM 589 C C . ILE A 1 72 ? -10.313 2.248 5.825 1.00 82.31 72 ILE A C 1
ATOM 591 O O . ILE A 1 72 ? -9.540 2.769 5.025 1.00 82.31 72 ILE A O 1
ATOM 595 N N . SER A 1 73 ? -9.906 1.369 6.746 1.00 81.88 73 SER A N 1
ATOM 596 C CA . SER A 1 73 ? -8.506 0.965 6.889 1.00 81.88 73 SER A CA 1
ATOM 597 C C . SER A 1 73 ? -7.977 0.250 5.648 1.00 81.88 73 SER A C 1
ATOM 599 O O . SER A 1 73 ? -6.910 0.605 5.157 1.00 81.88 73 SER A O 1
ATOM 601 N N . SER A 1 74 ? -8.720 -0.723 5.123 1.00 81.44 74 SER A N 1
ATOM 602 C CA . SER A 1 74 ? -8.341 -1.473 3.926 1.00 81.44 74 SER A CA 1
ATOM 603 C C . SER A 1 74 ? -8.314 -0.574 2.694 1.00 81.44 74 SER A C 1
ATOM 605 O O . SER A 1 74 ? -7.379 -0.651 1.909 1.00 81.44 74 SER A O 1
ATOM 607 N N . THR A 1 75 ? -9.276 0.340 2.552 1.00 82.88 75 THR A N 1
ATOM 608 C CA . THR A 1 75 ? -9.296 1.313 1.449 1.00 82.88 75 THR A CA 1
ATOM 609 C C . THR A 1 75 ? -8.083 2.238 1.508 1.00 82.88 75 THR A C 1
ATOM 611 O O . THR A 1 75 ? -7.454 2.489 0.482 1.00 82.88 75 THR A O 1
ATOM 614 N N . ALA A 1 76 ? -7.718 2.723 2.699 1.00 84.25 76 ALA A N 1
ATOM 615 C CA . ALA A 1 76 ? -6.529 3.549 2.878 1.00 84.25 76 ALA A CA 1
ATOM 616 C C . ALA A 1 76 ? -5.245 2.775 2.542 1.00 84.25 76 ALA A C 1
ATOM 618 O O . ALA A 1 76 ? -4.405 3.299 1.817 1.00 84.25 76 ALA A O 1
ATOM 619 N N . GLN A 1 77 ? -5.115 1.530 3.014 1.00 84.06 77 GLN A N 1
ATOM 620 C CA . GLN A 1 77 ? -3.966 0.670 2.708 1.00 84.06 77 GLN A CA 1
ATOM 621 C C . GLN A 1 77 ? -3.843 0.425 1.203 1.00 84.06 77 GLN A C 1
ATOM 623 O O . GLN A 1 77 ? -2.821 0.775 0.628 1.00 84.06 77 GLN A O 1
ATOM 628 N N . ILE A 1 78 ? -4.916 -0.041 0.551 1.00 83.81 78 ILE A N 1
ATOM 629 C CA . ILE A 1 78 ? -4.943 -0.262 -0.902 1.00 83.81 78 ILE A CA 1
ATOM 630 C C . ILE A 1 78 ? -4.567 1.019 -1.651 1.00 83.81 78 ILE A C 1
ATOM 632 O O . ILE A 1 78 ? -3.773 0.965 -2.581 1.00 83.81 78 ILE A O 1
ATOM 636 N N . SER A 1 79 ? -5.091 2.179 -1.239 1.00 84.94 79 SER A N 1
ATOM 637 C CA . SER A 1 79 ? -4.774 3.458 -1.891 1.00 84.94 79 SER A CA 1
ATOM 638 C C . SER A 1 79 ? -3.287 3.813 -1.783 1.00 84.94 79 SER A C 1
ATOM 640 O O . SER A 1 79 ? -2.700 4.293 -2.750 1.00 84.94 79 SER A O 1
ATOM 642 N N . ILE A 1 80 ? -2.665 3.564 -0.626 1.00 86.38 80 ILE A N 1
ATOM 643 C CA . ILE A 1 80 ? -1.231 3.798 -0.403 1.00 86.38 80 ILE A CA 1
ATOM 644 C C . ILE A 1 80 ? -0.402 2.868 -1.285 1.00 86.38 80 ILE A C 1
ATOM 646 O O . ILE A 1 80 ? 0.492 3.350 -1.981 1.00 86.38 80 ILE A O 1
ATOM 650 N N . THR A 1 81 ? -0.725 1.573 -1.313 1.00 84.19 81 THR A N 1
ATOM 651 C CA . THR A 1 81 ? -0.060 0.601 -2.188 1.00 84.19 81 THR A CA 1
ATOM 652 C C . THR A 1 81 ? -0.192 1.027 -3.654 1.00 84.19 81 THR A C 1
ATOM 654 O O . THR A 1 81 ? 0.793 1.075 -4.386 1.00 84.19 81 THR A O 1
ATOM 657 N N . LEU A 1 82 ? -1.383 1.439 -4.095 1.00 82.69 82 LEU A N 1
ATOM 658 C CA . LEU A 1 82 ? -1.621 1.853 -5.481 1.00 82.69 82 LEU A CA 1
ATOM 659 C C . LEU A 1 82 ? -0.789 3.082 -5.874 1.00 82.69 82 LEU A C 1
ATOM 661 O O . LEU A 1 82 ? -0.174 3.107 -6.938 1.00 82.69 82 LEU A O 1
ATOM 665 N N . ILE A 1 83 ? -0.720 4.089 -5.003 1.00 86.25 83 ILE A N 1
ATOM 666 C CA . ILE A 1 83 ? -0.013 5.339 -5.302 1.00 86.25 83 ILE A CA 1
ATOM 667 C C . ILE A 1 83 ? 1.506 5.178 -5.199 1.00 86.25 83 ILE A C 1
ATOM 669 O O . ILE A 1 83 ? 2.230 5.747 -6.011 1.00 86.25 83 ILE A O 1
ATOM 673 N N . LEU A 1 84 ? 2.003 4.439 -4.206 1.00 86.69 84 LEU A N 1
ATOM 674 C CA . LEU A 1 84 ? 3.433 4.414 -3.884 1.00 86.69 84 LEU A CA 1
ATOM 675 C C . LEU A 1 84 ? 4.180 3.204 -4.425 1.00 86.69 84 LEU A C 1
ATOM 677 O O . LEU A 1 84 ? 5.401 3.259 -4.501 1.00 86.69 84 LEU A O 1
ATOM 681 N N . LEU A 1 85 ? 3.478 2.135 -4.795 1.00 83.56 85 LEU A N 1
ATOM 682 C CA . LEU A 1 85 ? 4.084 0.948 -5.393 1.00 83.56 85 LEU A CA 1
ATOM 683 C C . LEU A 1 85 ? 3.747 0.879 -6.883 1.00 83.56 85 LEU A C 1
ATOM 685 O O . LEU A 1 85 ? 4.643 0.867 -7.724 1.00 83.56 85 LEU A O 1
ATOM 689 N N . PHE A 1 86 ? 2.459 0.909 -7.232 1.00 83.19 86 PHE A N 1
ATOM 690 C CA . PHE A 1 86 ? 2.034 0.657 -8.610 1.00 83.19 86 PHE A CA 1
ATOM 691 C C . PHE A 1 86 ? 2.330 1.804 -9.575 1.00 83.19 86 PHE A C 1
ATOM 693 O O . PHE A 1 86 ? 2.779 1.539 -10.689 1.00 83.19 86 PHE A O 1
ATOM 700 N N . ILE A 1 87 ? 2.112 3.065 -9.181 1.00 84.75 87 ILE A N 1
ATOM 701 C CA . ILE A 1 87 ? 2.415 4.206 -10.064 1.00 84.75 87 ILE A CA 1
ATOM 702 C C . ILE A 1 87 ? 3.918 4.274 -10.386 1.00 84.75 87 ILE A C 1
ATOM 704 O O . ILE A 1 87 ? 4.246 4.272 -11.574 1.00 84.75 87 ILE A O 1
ATOM 708 N N . PRO A 1 88 ? 4.849 4.279 -9.405 1.00 87.06 88 PRO A N 1
ATOM 709 C CA . PRO A 1 88 ? 6.282 4.323 -9.702 1.00 87.06 88 PRO A CA 1
ATOM 710 C C . PRO A 1 88 ? 6.735 3.137 -10.549 1.00 87.06 88 PRO A C 1
ATOM 712 O O . PRO A 1 88 ? 7.521 3.293 -11.480 1.00 87.06 88 PRO A O 1
ATOM 715 N N . LEU A 1 89 ? 6.191 1.954 -10.281 1.00 82.94 89 LEU A N 1
ATOM 716 C CA . LEU A 1 89 ? 6.527 0.758 -11.034 1.00 82.94 89 LEU A CA 1
ATOM 717 C C . LEU A 1 89 ? 6.001 0.808 -12.479 1.00 82.94 89 LEU A C 1
ATOM 719 O O . LEU A 1 89 ? 6.723 0.452 -13.410 1.00 82.94 89 LEU A O 1
ATOM 723 N N . GLY A 1 90 ? 4.787 1.322 -12.690 1.00 80.94 90 GLY A N 1
ATOM 724 C CA . GLY A 1 90 ? 4.238 1.583 -14.021 1.00 80.94 90 GLY A CA 1
ATOM 725 C C . GLY A 1 90 ? 5.071 2.598 -14.808 1.00 80.94 90 GLY A C 1
ATOM 726 O O . GLY A 1 90 ? 5.304 2.402 -16.001 1.00 80.94 90 GLY A O 1
ATOM 727 N N . VAL A 1 91 ? 5.588 3.632 -14.137 1.00 84.44 91 VAL A N 1
ATOM 728 C CA . VAL A 1 91 ? 6.516 4.605 -14.736 1.00 84.44 91 VAL A CA 1
ATOM 729 C C . VAL A 1 91 ? 7.812 3.924 -15.176 1.00 84.44 91 VAL A C 1
ATOM 731 O O . VAL A 1 91 ? 8.225 4.120 -16.316 1.00 84.44 91 VAL A O 1
ATOM 734 N N . ILE A 1 92 ? 8.417 3.069 -14.342 1.00 83.44 92 I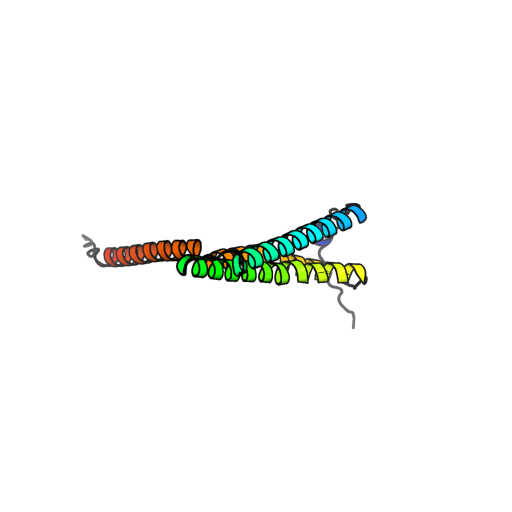LE A N 1
ATOM 735 C CA . ILE A 1 92 ? 9.626 2.312 -14.717 1.00 83.44 92 ILE A CA 1
ATOM 736 C C . ILE A 1 92 ? 9.367 1.448 -15.957 1.00 83.44 92 ILE A C 1
ATOM 738 O O . ILE A 1 92 ? 10.147 1.489 -16.909 1.00 83.44 92 ILE A O 1
ATOM 742 N N . ILE A 1 93 ? 8.268 0.687 -15.968 1.00 80.31 93 ILE A N 1
ATOM 743 C CA . ILE A 1 93 ? 7.912 -0.185 -17.096 1.00 80.31 93 ILE A CA 1
ATOM 744 C C . ILE A 1 93 ? 7.709 0.636 -18.371 1.00 80.31 93 ILE A C 1
ATOM 746 O O . ILE A 1 93 ? 8.207 0.247 -19.426 1.00 80.31 93 ILE A O 1
ATOM 750 N N . ALA A 1 94 ? 7.027 1.779 -18.283 1.00 76.81 94 ALA A N 1
ATOM 751 C CA . ALA A 1 94 ? 6.835 2.672 -19.419 1.00 76.81 94 ALA A CA 1
ATOM 752 C C . ALA A 1 94 ? 8.171 3.241 -19.926 1.00 76.81 94 ALA A C 1
ATOM 754 O O . ALA A 1 94 ? 8.425 3.208 -21.128 1.00 76.81 94 ALA A O 1
ATOM 755 N N . CYS A 1 95 ? 9.056 3.698 -19.034 1.00 79.88 95 CYS A N 1
ATOM 756 C CA . CYS A 1 95 ? 10.381 4.199 -19.406 1.00 79.88 95 CYS A CA 1
ATOM 757 C C . CYS A 1 95 ? 11.211 3.141 -20.145 1.00 79.88 95 CYS A C 1
ATOM 759 O O . CYS A 1 95 ? 11.786 3.439 -21.192 1.00 79.88 95 CYS A O 1
ATOM 761 N N . VAL A 1 96 ? 11.214 1.900 -19.648 1.00 77.75 96 VAL A N 1
ATOM 762 C CA . VAL A 1 96 ? 11.900 0.770 -20.294 1.00 77.75 96 VAL A CA 1
ATOM 763 C C . VAL A 1 96 ? 11.243 0.412 -21.630 1.00 77.75 96 VAL A C 1
ATOM 765 O O . VAL A 1 96 ? 11.939 0.231 -22.628 1.00 77.75 96 VAL A O 1
ATOM 768 N N . GLY A 1 97 ? 9.911 0.328 -21.672 1.00 76.00 97 GLY A N 1
ATOM 769 C CA . GLY A 1 97 ? 9.151 -0.064 -22.861 1.00 76.00 97 GLY A CA 1
ATOM 770 C C . GLY A 1 97 ? 9.253 0.938 -24.013 1.00 76.00 97 GLY A C 1
ATOM 771 O O . GLY A 1 97 ? 9.359 0.529 -25.166 1.00 76.00 97 GLY A O 1
ATOM 772 N N . PHE A 1 98 ? 9.279 2.237 -23.706 1.00 81.62 98 PHE A N 1
ATOM 773 C CA . PHE A 1 98 ? 9.414 3.318 -24.690 1.00 81.62 98 PHE A CA 1
ATOM 774 C C . PHE A 1 98 ? 10.859 3.792 -24.898 1.00 81.62 98 PHE A C 1
ATOM 776 O O . PHE A 1 98 ? 11.073 4.760 -25.623 1.00 81.62 98 PHE A O 1
ATOM 783 N N . GLN A 1 99 ? 11.847 3.126 -24.287 1.00 85.56 99 GLN A N 1
ATOM 784 C CA . GLN A 1 99 ? 13.274 3.458 -24.407 1.00 85.56 99 GLN A CA 1
ATOM 785 C C . GLN A 1 99 ? 13.582 4.932 -24.079 1.00 85.56 99 GLN A C 1
ATOM 787 O O . GLN A 1 99 ? 14.345 5.603 -24.77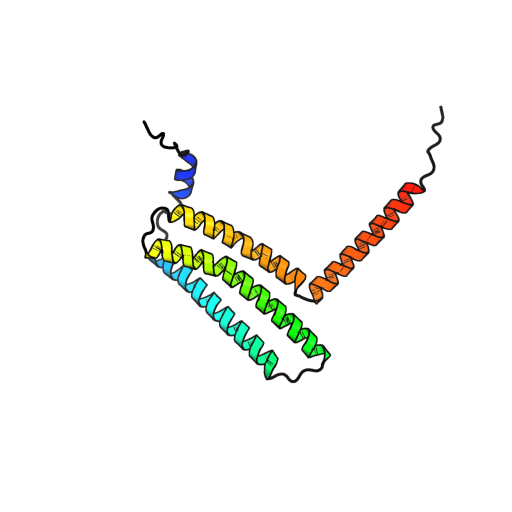6 1.00 85.56 99 GLN A O 1
ATOM 792 N N . ILE A 1 100 ? 12.972 5.452 -23.009 1.00 80.12 100 ILE A N 1
ATOM 793 C CA . ILE A 1 100 ? 13.142 6.850 -22.602 1.00 80.12 100 ILE A CA 1
ATOM 794 C C . ILE A 1 100 ? 14.601 7.070 -22.146 1.00 80.12 100 ILE A C 1
ATOM 796 O O . ILE A 1 100 ? 15.123 6.284 -21.344 1.00 80.12 100 ILE A O 1
ATOM 800 N N . PRO A 1 101 ? 15.296 8.123 -22.620 1.00 84.38 101 PRO A N 1
ATOM 801 C CA . PRO A 1 101 ? 16.637 8.444 -22.136 1.00 84.38 101 PRO A CA 1
ATOM 802 C C . PRO A 1 101 ? 16.613 8.714 -20.623 1.00 84.38 101 PRO A C 1
ATOM 804 O O . PRO A 1 101 ? 15.606 9.166 -20.091 1.00 84.38 101 PRO A O 1
ATOM 807 N N . HIS A 1 102 ? 17.712 8.437 -19.916 1.00 85.69 102 HIS A N 1
ATOM 808 C CA . HIS A 1 102 ? 17.806 8.579 -18.449 1.00 85.69 102 HIS A CA 1
ATOM 809 C C . HIS A 1 102 ? 16.892 7.640 -17.632 1.00 85.69 102 HIS A C 1
ATOM 811 O O . HIS A 1 102 ? 16.610 7.903 -16.465 1.00 85.69 102 HIS A O 1
ATOM 817 N N . THR A 1 103 ? 16.466 6.499 -18.194 1.00 82.62 103 THR A N 1
ATOM 818 C CA . THR A 1 103 ? 15.650 5.488 -17.481 1.00 82.62 103 THR A CA 1
ATOM 819 C C . THR A 1 103 ? 16.240 5.069 -16.123 1.00 82.62 103 THR A C 1
ATOM 821 O O . THR A 1 103 ? 15.486 4.840 -15.180 1.00 82.62 103 THR A O 1
ATOM 824 N N . SER A 1 104 ? 17.569 5.017 -15.979 1.00 80.38 104 SER A N 1
ATOM 825 C CA . SER A 1 104 ? 18.237 4.696 -14.708 1.00 80.38 104 SER A CA 1
ATOM 826 C C . SER A 1 104 ? 17.964 5.724 -13.601 1.00 80.38 104 SER A C 1
ATOM 828 O O . SER A 1 104 ? 17.732 5.344 -12.453 1.00 80.38 104 SER A O 1
ATOM 830 N N . GLU A 1 105 ? 17.934 7.016 -13.934 1.00 85.56 105 GLU A N 1
ATOM 831 C CA . GLU A 1 105 ? 17.644 8.102 -12.990 1.00 85.56 105 GLU A CA 1
ATOM 832 C C . GLU A 1 105 ? 16.182 8.038 -12.527 1.00 85.56 105 GLU A C 1
ATOM 834 O O . GLU A 1 105 ? 15.898 8.087 -11.326 1.00 85.56 105 GLU A O 1
ATOM 839 N N . TYR A 1 106 ? 15.253 7.830 -13.468 1.00 82.12 106 TYR A N 1
ATOM 840 C CA . TYR A 1 106 ? 13.831 7.652 -13.162 1.00 82.12 106 TYR A CA 1
ATOM 841 C C . TYR A 1 106 ? 13.574 6.405 -12.316 1.00 82.12 106 TYR A C 1
ATOM 843 O O . TYR A 1 106 ? 12.780 6.457 -11.375 1.00 82.12 106 TYR A O 1
ATOM 851 N N . ALA A 1 107 ? 14.269 5.302 -12.604 1.00 81.44 107 ALA A N 1
ATOM 852 C CA . ALA A 1 107 ? 14.175 4.082 -11.816 1.00 81.44 107 ALA A CA 1
ATOM 853 C C . ALA A 1 107 ? 14.639 4.310 -10.376 1.00 81.44 107 ALA A C 1
ATOM 855 O O . ALA A 1 107 ? 13.927 3.932 -9.449 1.00 81.44 107 ALA A O 1
ATOM 856 N N . CYS A 1 108 ? 15.767 4.991 -10.166 1.00 82.19 108 CYS A N 1
ATOM 857 C CA . CYS A 1 108 ? 16.277 5.296 -8.828 1.00 82.19 108 CYS A CA 1
ATOM 858 C C . CYS A 1 108 ? 15.289 6.151 -8.008 1.00 82.19 108 CYS A C 1
ATOM 860 O O . CYS A 1 108 ? 15.015 5.862 -6.837 1.00 82.19 108 CYS A O 1
ATOM 862 N N . LEU A 1 109 ? 14.677 7.157 -8.641 1.00 87.75 109 LEU A N 1
ATOM 863 C CA . LEU A 1 109 ? 13.642 7.982 -8.016 1.00 87.75 109 LEU A CA 1
ATOM 864 C C . LEU A 1 109 ? 12.391 7.158 -7.669 1.00 87.75 109 LEU A C 1
ATOM 866 O O . LEU A 1 109 ? 11.879 7.244 -6.552 1.00 87.75 109 LEU A O 1
ATOM 870 N N . CYS A 1 110 ? 11.930 6.311 -8.588 1.00 86.69 110 CYS A N 1
ATOM 871 C CA . CYS A 1 110 ? 10.777 5.441 -8.371 1.00 86.69 110 CYS A CA 1
ATOM 872 C C . CYS A 1 110 ? 11.030 4.392 -7.276 1.00 86.69 110 CYS A C 1
ATOM 874 O O . CYS A 1 110 ? 10.151 4.164 -6.444 1.00 86.69 110 CYS A O 1
ATOM 876 N N . PHE A 1 111 ? 12.229 3.807 -7.206 1.00 84.00 111 PHE A N 1
ATOM 877 C CA . PHE A 1 111 ? 12.632 2.912 -6.115 1.00 84.00 111 PHE A CA 1
ATOM 878 C C . PHE A 1 111 ? 12.677 3.636 -4.768 1.00 84.00 111 PHE A C 1
ATOM 880 O O . PHE A 1 111 ? 12.249 3.081 -3.753 1.00 84.00 111 PHE A O 1
ATOM 887 N N . SER A 1 112 ? 13.132 4.891 -4.752 1.00 86.12 112 SER A N 1
ATOM 888 C CA . SER A 1 112 ? 13.136 5.718 -3.542 1.00 86.12 112 SER A CA 1
ATOM 889 C C . SER A 1 112 ? 11.714 5.976 -3.044 1.00 86.12 112 SER A C 1
ATOM 891 O O . SER A 1 112 ? 11.433 5.744 -1.872 1.00 86.12 112 SER A O 1
ATOM 893 N N . ILE A 1 113 ? 10.792 6.370 -3.933 1.00 87.31 113 ILE A N 1
ATOM 894 C CA . ILE A 1 113 ? 9.363 6.545 -3.608 1.00 87.31 113 ILE A CA 1
ATOM 895 C C . ILE A 1 113 ? 8.763 5.231 -3.106 1.00 87.31 113 ILE A C 1
ATOM 897 O O . ILE A 1 113 ? 8.110 5.207 -2.062 1.00 87.31 113 ILE A O 1
ATOM 901 N N . THR A 1 114 ? 9.043 4.136 -3.814 1.00 84.56 114 THR A N 1
ATOM 902 C CA . THR A 1 114 ? 8.563 2.804 -3.449 1.00 84.56 114 THR A CA 1
ATOM 903 C C . THR A 1 114 ? 9.046 2.425 -2.058 1.00 84.56 114 THR A C 1
ATOM 905 O O . THR A 1 114 ? 8.261 1.937 -1.264 1.00 84.56 114 THR A O 1
ATOM 908 N N . SER A 1 115 ? 10.285 2.723 -1.674 1.00 85.00 115 SER A N 1
ATOM 909 C CA . SER A 1 115 ? 10.809 2.382 -0.341 1.00 85.00 115 SER A CA 1
ATOM 910 C C . SER A 1 115 ? 10.014 3.008 0.819 1.00 85.00 115 SER A C 1
ATOM 912 O O . SER A 1 115 ? 9.988 2.453 1.918 1.00 85.00 115 SER A O 1
ATOM 914 N N . PHE A 1 116 ? 9.302 4.118 0.589 1.00 86.12 116 PHE A N 1
ATOM 915 C CA . PHE A 1 116 ? 8.438 4.740 1.598 1.00 86.12 116 PHE A CA 1
ATOM 916 C C . PHE A 1 116 ? 7.064 4.069 1.753 1.00 86.12 116 PHE A C 1
ATOM 918 O O . PHE A 1 116 ? 6.389 4.335 2.753 1.00 86.12 116 PHE A O 1
ATOM 925 N N . HIS A 1 117 ? 6.639 3.195 0.828 1.00 86.06 117 HIS A N 1
ATOM 926 C CA . HIS A 1 117 ? 5.301 2.590 0.876 1.00 86.06 117 HIS A CA 1
ATOM 927 C C . HIS A 1 117 ? 5.076 1.803 2.173 1.00 86.06 117 HIS A C 1
ATOM 929 O O . HIS A 1 117 ? 4.077 2.032 2.848 1.00 86.06 117 HIS A O 1
ATOM 935 N N . GLY A 1 118 ? 6.040 0.972 2.591 1.00 81.19 118 GLY A N 1
ATOM 936 C CA . GLY A 1 118 ? 5.917 0.158 3.804 1.00 81.19 118 GLY A CA 1
ATOM 937 C C . GLY A 1 118 ? 5.831 0.994 5.086 1.00 81.19 118 GLY A C 1
ATOM 938 O O . GLY A 1 118 ? 5.085 0.661 6.006 1.00 81.19 118 GLY A O 1
ATOM 939 N N . ILE A 1 119 ? 6.531 2.135 5.135 1.00 88.00 119 ILE A N 1
ATOM 940 C CA . ILE A 1 119 ? 6.439 3.078 6.261 1.00 88.00 119 ILE A CA 1
ATOM 941 C C . ILE A 1 119 ? 5.038 3.693 6.313 1.00 88.00 119 ILE A C 1
ATOM 943 O O . ILE A 1 119 ? 4.434 3.783 7.385 1.00 88.00 119 ILE A O 1
ATOM 947 N N . LEU A 1 120 ? 4.500 4.106 5.165 1.00 88.06 120 LEU A N 1
ATOM 948 C CA . LEU A 1 120 ? 3.177 4.721 5.096 1.00 88.06 120 LEU A CA 1
ATOM 949 C C . LEU A 1 120 ? 2.050 3.710 5.331 1.00 88.06 120 LEU A C 1
ATOM 951 O O . LEU A 1 120 ? 1.096 4.044 6.031 1.00 88.06 120 LEU A O 1
ATOM 955 N N . GLU A 1 121 ? 2.182 2.469 4.867 1.00 84.44 121 GLU A N 1
ATOM 956 C CA . GLU A 1 121 ? 1.269 1.372 5.210 1.00 84.44 121 GLU A CA 1
ATOM 957 C C . GLU A 1 121 ? 1.274 1.078 6.710 1.00 84.44 121 GLU A C 1
ATOM 959 O O . GLU A 1 121 ? 0.214 0.898 7.320 1.00 84.44 121 GLU A O 1
ATOM 964 N N . PHE A 1 122 ? 2.449 1.089 7.341 1.00 86.25 122 PHE A N 1
ATOM 965 C CA . PHE A 1 122 ? 2.560 0.928 8.785 1.00 86.25 122 PHE A CA 1
ATOM 966 C C . PHE A 1 122 ? 1.862 2.072 9.535 1.00 86.25 122 PHE A C 1
ATOM 968 O O . PHE A 1 122 ? 1.039 1.822 10.420 1.00 86.25 122 PHE A O 1
ATOM 975 N N . ILE A 1 123 ? 2.114 3.328 9.148 1.00 87.31 123 ILE A N 1
ATOM 976 C CA . ILE A 1 123 ? 1.452 4.505 9.735 1.00 87.31 123 ILE A CA 1
ATOM 977 C C . ILE A 1 123 ? -0.067 4.433 9.537 1.00 87.31 123 ILE A C 1
ATOM 979 O O . ILE A 1 123 ? -0.824 4.659 10.486 1.00 87.31 123 ILE A O 1
ATOM 983 N N . ALA A 1 124 ? -0.525 4.081 8.337 1.00 86.12 124 ALA A N 1
ATOM 984 C CA . ALA A 1 124 ? -1.941 3.925 8.032 1.00 86.12 124 ALA A CA 1
ATOM 985 C C . ALA A 1 124 ? -2.581 2.839 8.898 1.00 86.12 124 ALA A C 1
ATOM 987 O O . ALA A 1 124 ? -3.640 3.061 9.484 1.00 86.12 124 ALA A O 1
ATOM 988 N N . THR A 1 125 ? -1.906 1.706 9.074 1.00 83.62 125 THR A N 1
ATOM 989 C CA . THR A 1 125 ? -2.363 0.627 9.956 1.00 83.62 125 THR A CA 1
ATOM 990 C C . THR A 1 125 ? -2.504 1.118 11.396 1.00 83.62 125 THR A C 1
ATOM 992 O O . THR A 1 125 ? -3.550 0.928 12.017 1.00 83.62 125 THR A O 1
ATOM 995 N N . LEU A 1 126 ? -1.503 1.825 11.928 1.00 84.25 126 LEU A N 1
ATOM 996 C CA . LEU A 1 126 ? -1.564 2.385 13.282 1.00 84.25 126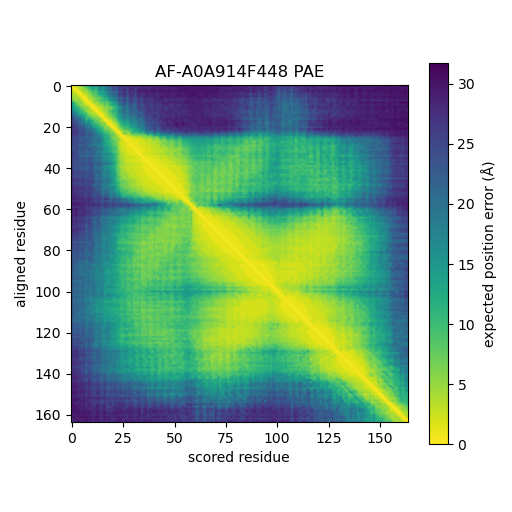 LEU A CA 1
ATOM 997 C C . LEU A 1 126 ? -2.695 3.411 13.459 1.00 84.25 126 LEU A C 1
ATOM 999 O O . LEU A 1 126 ? -3.283 3.501 14.542 1.00 84.25 126 LEU A O 1
ATOM 1003 N N . TYR A 1 127 ? -2.993 4.191 12.418 1.00 82.50 127 TYR A N 1
ATOM 1004 C CA . TYR A 1 127 ? -3.993 5.253 12.469 1.00 82.50 127 TYR A CA 1
ATOM 1005 C C . TYR A 1 127 ? -5.427 4.736 12.282 1.00 82.50 127 TYR A C 1
ATOM 1007 O O . TYR A 1 127 ? -6.322 5.099 13.056 1.00 82.50 127 TYR A O 1
ATOM 1015 N N . PHE A 1 128 ? -5.654 3.887 11.279 1.00 80.44 128 PHE A N 1
ATOM 1016 C CA . PHE A 1 128 ? -6.989 3.456 10.858 1.00 80.44 128 PHE A CA 1
ATOM 1017 C C . PHE A 1 128 ? -7.471 2.182 11.556 1.00 80.44 128 PHE A C 1
ATOM 1019 O O . PHE A 1 128 ? -8.679 2.025 11.765 1.00 80.44 128 PHE A O 1
ATOM 1026 N N . VAL A 1 129 ? -6.570 1.304 12.008 1.00 80.50 129 VAL A N 1
ATOM 1027 C CA . VAL A 1 129 ? -6.970 0.084 12.715 1.00 80.50 129 VAL A CA 1
ATOM 1028 C C . VAL A 1 129 ? -7.277 0.405 14.180 1.00 80.50 129 VAL A C 1
ATOM 1030 O O . VAL A 1 129 ? -6.404 0.631 15.025 1.00 80.50 129 VAL A O 1
ATOM 1033 N N . LEU A 1 130 ? -8.574 0.407 14.495 1.00 78.25 130 LEU A N 1
ATOM 1034 C CA . LEU A 1 130 ? -9.136 0.792 15.790 1.00 78.25 130 LEU A CA 1
ATOM 1035 C C . LEU A 1 130 ? -8.442 0.177 17.029 1.00 78.25 130 LEU A C 1
ATOM 1037 O O . LEU A 1 130 ? -8.175 0.934 17.971 1.00 78.25 130 LEU A O 1
ATOM 1041 N N . PRO A 1 131 ? -8.155 -1.143 17.098 1.00 77.75 131 PRO A N 1
ATOM 1042 C CA . PRO A 1 131 ? -7.482 -1.726 18.259 1.00 77.75 131 PRO A CA 1
ATOM 1043 C C . PRO A 1 131 ? -6.065 -1.174 18.463 1.00 77.75 131 PRO A C 1
ATOM 1045 O O . PRO A 1 131 ? -5.724 -0.833 19.598 1.00 77.75 131 PRO A O 1
ATOM 1048 N N . TYR A 1 132 ? -5.284 -0.981 17.394 1.00 77.94 132 TYR A N 1
ATOM 1049 C CA . TYR A 1 132 ? -3.944 -0.388 17.486 1.00 77.94 132 TYR A CA 1
ATOM 1050 C C . TYR A 1 132 ? -3.999 1.065 17.951 1.00 77.94 132 TYR A C 1
ATOM 1052 O O . TYR A 1 132 ? -3.294 1.447 18.887 1.00 77.94 132 TYR A O 1
ATOM 1060 N N . ARG A 1 133 ? -4.918 1.865 17.403 1.00 82.19 133 ARG A N 1
ATOM 1061 C CA . ARG A 1 133 ? -5.114 3.255 17.836 1.00 82.19 133 ARG A CA 1
ATOM 1062 C C . ARG A 1 133 ? -5.501 3.359 19.314 1.00 82.19 133 ARG A C 1
ATOM 1064 O O . ARG A 1 133 ? -5.017 4.240 20.027 1.00 82.19 133 ARG A O 1
ATOM 1071 N N . ARG A 1 134 ? -6.376 2.470 19.799 1.00 84.56 134 ARG A N 1
ATOM 1072 C CA . ARG A 1 134 ? -6.760 2.408 21.224 1.00 84.56 134 ARG A CA 1
ATOM 1073 C C . ARG A 1 134 ? -5.579 2.004 22.103 1.00 84.56 134 ARG A C 1
ATOM 1075 O O . ARG A 1 134 ? -5.376 2.616 23.152 1.00 84.56 134 ARG A O 1
ATOM 1082 N N . TYR A 1 135 ? -4.799 1.020 21.665 1.00 83.44 135 TYR A N 1
ATOM 1083 C CA . TYR A 1 135 ? -3.586 0.588 22.350 1.00 83.44 135 TYR A CA 1
ATOM 1084 C C . TYR A 1 135 ? -2.572 1.735 22.477 1.00 83.44 135 TYR A C 1
ATOM 1086 O O . TYR A 1 135 ? -2.145 2.051 23.588 1.00 83.44 135 TYR A O 1
ATOM 1094 N N . LEU A 1 136 ? -2.271 2.430 21.376 1.00 84.12 136 LEU A N 1
ATOM 1095 C CA . LEU A 1 136 ? -1.355 3.574 21.362 1.00 84.12 136 LEU A CA 1
ATOM 1096 C C . LEU A 1 136 ? -1.824 4.702 22.281 1.00 84.12 136 LEU A C 1
ATOM 1098 O O . LEU A 1 136 ? -1.052 5.177 23.113 1.00 84.12 136 LEU A O 1
ATOM 1102 N N . LYS A 1 137 ? -3.106 5.085 22.210 1.00 86.56 137 LYS A N 1
ATOM 1103 C CA . LYS A 1 137 ? -3.676 6.092 23.120 1.00 86.56 137 LYS A CA 1
ATOM 1104 C C . LYS A 1 137 ? -3.493 5.711 24.589 1.00 86.56 137 LYS A C 1
ATOM 1106 O O . LYS A 1 137 ? -3.149 6.567 25.403 1.00 86.56 137 LYS A O 1
ATOM 1111 N N . LYS A 1 138 ? -3.691 4.434 24.932 1.00 90.69 138 LYS A N 1
ATOM 1112 C CA . LYS A 1 138 ? -3.512 3.930 26.300 1.00 90.69 138 LYS A CA 1
ATOM 1113 C C . LYS A 1 138 ? -2.054 4.037 26.754 1.00 90.69 138 LYS A C 1
ATOM 1115 O O . LYS A 1 138 ? -1.814 4.459 27.881 1.00 90.69 138 LYS A O 1
ATOM 1120 N N . GLN A 1 139 ? -1.092 3.693 25.898 1.00 88.19 139 GLN A N 1
ATOM 1121 C CA . GLN A 1 139 ? 0.331 3.795 26.239 1.00 88.19 139 GLN A CA 1
ATOM 1122 C C . GLN A 1 139 ? 0.794 5.253 26.369 1.00 88.19 139 GLN A C 1
ATOM 1124 O O . GLN A 1 139 ? 1.427 5.606 27.361 1.00 88.19 139 GLN A O 1
ATOM 1129 N N . ILE A 1 140 ? 0.399 6.129 25.440 1.00 87.06 140 ILE A N 1
ATOM 1130 C CA . ILE A 1 140 ? 0.727 7.566 25.486 1.00 87.06 140 ILE A CA 1
ATOM 1131 C C . ILE A 1 140 ? 0.154 8.222 26.748 1.00 87.06 140 ILE A C 1
ATOM 1133 O O . ILE A 1 140 ? 0.828 9.021 27.401 1.00 87.06 140 ILE A O 1
ATOM 1137 N N . SER A 1 141 ? -1.077 7.860 27.124 1.00 88.19 141 SER A N 1
ATOM 1138 C CA . SER A 1 141 ? -1.709 8.346 28.352 1.00 88.19 141 SER A CA 1
ATOM 1139 C C . SER A 1 141 ? -0.924 7.929 29.598 1.00 88.19 141 SER A C 1
ATOM 1141 O O . SER A 1 141 ? -0.659 8.782 30.444 1.00 88.19 141 SER A O 1
ATOM 1143 N N . LYS A 1 142 ? -0.480 6.667 29.687 1.00 84.56 142 LYS A N 1
ATOM 1144 C CA . LYS A 1 142 ? 0.360 6.190 30.800 1.00 84.56 142 LYS A CA 1
ATOM 1145 C C . LYS A 1 142 ? 1.664 6.977 30.909 1.00 84.56 142 LYS A C 1
ATOM 1147 O O . LYS A 1 142 ? 1.966 7.488 31.981 1.00 84.56 142 LYS A O 1
ATOM 1152 N N . VAL A 1 143 ? 2.390 7.133 29.800 1.00 82.69 143 VAL A N 1
ATOM 1153 C CA . VAL A 1 143 ? 3.661 7.880 29.771 1.00 82.69 143 VAL A CA 1
ATOM 1154 C C . VAL A 1 143 ? 3.451 9.339 30.178 1.00 82.69 143 VAL A C 1
ATOM 1156 O O . VAL A 1 143 ? 4.207 9.870 30.987 1.00 82.69 143 VAL A O 1
ATOM 1159 N N . SER A 1 144 ? 2.388 9.980 29.685 1.00 75.94 144 SER A N 1
ATOM 1160 C CA . SER A 1 144 ? 2.057 11.366 30.048 1.00 75.94 144 SER A CA 1
ATOM 1161 C C . SER A 1 144 ? 1.764 11.530 31.544 1.00 75.94 144 SER A C 1
ATOM 1163 O O . SER A 1 144 ? 2.146 12.539 32.136 1.00 75.94 144 SER A O 1
ATOM 1165 N N . VAL A 1 145 ? 1.111 10.545 32.172 1.00 74.88 145 VAL A N 1
ATOM 1166 C CA . VAL A 1 145 ? 0.871 10.531 33.625 1.00 74.88 145 VAL A CA 1
ATOM 1167 C C . VAL A 1 145 ? 2.183 10.338 34.389 1.00 74.88 145 VAL A C 1
ATOM 1169 O O . VAL A 1 145 ? 2.459 11.104 35.311 1.00 74.88 145 VAL A O 1
ATOM 1172 N N . THR A 1 146 ? 3.038 9.400 33.973 1.00 71.69 146 THR A N 1
ATOM 1173 C CA . THR A 1 146 ? 4.354 9.169 34.595 1.00 71.69 146 THR A CA 1
ATOM 1174 C C . THR A 1 146 ? 5.258 10.402 34.516 1.00 71.69 146 THR A C 1
ATOM 1176 O O . THR A 1 146 ? 5.881 10.768 35.510 1.00 71.69 146 THR A O 1
ATOM 1179 N N . LEU A 1 147 ? 5.290 11.098 33.375 1.00 70.06 147 LEU A N 1
ATOM 1180 C CA . LEU A 1 147 ? 6.070 12.330 33.211 1.00 70.06 147 LEU A CA 1
ATOM 1181 C C . LEU A 1 147 ? 5.551 13.474 34.092 1.00 70.06 147 LEU A C 1
ATOM 1183 O O . LEU A 1 147 ? 6.354 14.235 34.635 1.00 70.06 147 LEU A O 1
ATOM 1187 N N . LYS A 1 148 ? 4.227 13.594 34.274 1.00 68.94 148 LYS A N 1
ATOM 1188 C CA . LYS A 1 148 ? 3.648 14.569 35.214 1.00 68.94 148 LYS A CA 1
ATOM 1189 C C . LYS A 1 148 ? 4.059 14.267 36.656 1.00 68.94 148 LYS A C 1
ATOM 1191 O O . LYS A 1 148 ? 4.515 15.176 37.340 1.00 68.94 148 LYS A O 1
ATOM 1196 N N . ILE A 1 149 ? 3.971 13.009 37.090 1.00 67.00 149 ILE A N 1
ATOM 1197 C CA . ILE A 1 149 ? 4.365 12.591 38.448 1.00 67.00 149 ILE A CA 1
ATOM 1198 C C . ILE A 1 149 ? 5.867 12.811 38.673 1.00 67.00 149 ILE A C 1
ATOM 1200 O O . ILE A 1 149 ? 6.264 13.350 39.702 1.00 67.00 149 ILE A O 1
ATOM 1204 N N . SER A 1 150 ? 6.707 12.476 37.689 1.00 64.44 150 SER A N 1
ATOM 1205 C CA . SER A 1 150 ? 8.153 12.696 37.784 1.00 64.44 150 SER A CA 1
ATOM 1206 C C . SER A 1 150 ? 8.516 14.180 37.885 1.00 64.44 150 SER A C 1
ATOM 1208 O O . SER A 1 150 ? 9.444 14.513 38.616 1.00 64.44 150 SER A O 1
ATOM 1210 N N . LYS A 1 151 ? 7.804 15.082 37.192 1.00 59.31 151 LYS A N 1
ATOM 1211 C CA . LYS A 1 151 ? 8.016 16.534 37.335 1.00 59.31 151 LYS A CA 1
ATOM 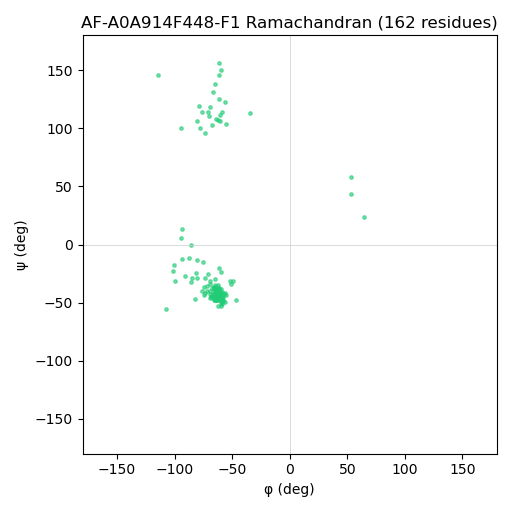1212 C C . LYS A 1 151 ? 7.616 17.043 38.719 1.00 59.31 151 LYS A C 1
ATOM 1214 O O . LYS A 1 151 ? 8.366 17.819 39.301 1.00 59.31 151 LYS A O 1
ATOM 1219 N N . VAL A 1 152 ? 6.486 16.578 39.254 1.00 67.31 152 VAL A N 1
ATOM 1220 C CA . VAL A 1 152 ? 6.035 16.937 40.611 1.00 67.31 152 VAL A CA 1
ATOM 1221 C C . VAL A 1 152 ? 7.063 16.489 41.656 1.00 67.31 152 VAL A C 1
ATOM 1223 O O . VAL A 1 152 ? 7.468 17.280 42.500 1.00 67.31 152 VAL A O 1
ATOM 1226 N N . HIS A 1 153 ? 7.582 15.266 41.541 1.00 56.34 153 HIS A N 1
ATOM 1227 C CA . HIS A 1 153 ? 8.546 14.728 42.504 1.00 56.34 153 HIS A CA 1
ATOM 1228 C C . HIS A 1 153 ? 9.943 15.381 42.429 1.00 56.34 153 HIS A C 1
ATOM 1230 O O . HIS A 1 153 ? 10.674 15.410 43.416 1.00 56.34 153 HIS A O 1
ATOM 1236 N N . VAL A 1 154 ? 10.331 15.934 41.273 1.00 60.84 154 VAL A N 1
ATOM 1237 C CA . VAL A 1 154 ? 11.579 16.709 41.130 1.00 60.84 154 VAL A CA 1
ATOM 1238 C C . VAL A 1 154 ? 11.463 18.093 41.779 1.00 60.84 154 VAL A C 1
ATOM 1240 O O . VAL A 1 154 ? 12.464 18.613 42.267 1.00 60.84 154 VAL A O 1
ATOM 1243 N N . GLN A 1 155 ? 10.262 18.671 41.833 1.00 58.28 155 GLN A N 1
ATOM 1244 C CA . GLN A 1 155 ? 10.037 20.007 42.385 1.00 58.28 155 GLN A CA 1
ATOM 1245 C C . GLN A 1 155 ? 9.939 20.030 43.921 1.00 58.28 155 GLN A C 1
ATOM 1247 O O . GLN A 1 155 ? 10.258 21.045 44.530 1.00 58.28 155 GLN A O 1
ATOM 1252 N N . GLU A 1 156 ? 9.576 18.914 44.557 1.00 59.34 156 GLU A N 1
ATOM 1253 C CA . GLU A 1 156 ? 9.516 18.791 46.024 1.00 59.34 156 GLU A CA 1
ATOM 1254 C C . GLU A 1 156 ? 10.850 18.420 46.684 1.00 59.34 156 GLU A C 1
ATOM 1256 O O . GLU A 1 156 ? 10.909 18.294 47.906 1.00 59.34 156 GLU A O 1
ATOM 1261 N N . ARG A 1 157 ? 11.940 18.233 45.926 1.00 49.56 157 ARG A N 1
ATOM 1262 C CA . ARG A 1 157 ? 13.227 17.871 46.530 1.00 49.56 157 ARG A CA 1
ATOM 1263 C C . ARG A 1 157 ? 13.759 19.087 47.315 1.00 49.56 157 ARG A C 1
ATOM 1265 O O . ARG A 1 157 ? 14.137 20.074 46.683 1.00 49.56 157 ARG A O 1
ATOM 1272 N N . PRO A 1 158 ? 13.796 19.047 48.664 1.00 60.47 158 PRO A N 1
ATOM 1273 C CA . PRO A 1 158 ? 14.196 20.202 49.457 1.00 60.47 158 PRO A CA 1
ATOM 1274 C C . PRO A 1 158 ? 15.645 20.584 49.124 1.00 60.47 158 PRO A C 1
ATOM 1276 O O . PRO A 1 158 ? 16.458 19.696 48.824 1.00 60.47 158 PRO A O 1
ATOM 1279 N N . PRO A 1 159 ? 15.987 21.886 49.150 1.00 64.62 159 PRO A N 1
ATOM 1280 C CA . PRO A 1 159 ? 17.336 22.339 48.854 1.00 64.62 159 PRO A CA 1
ATOM 1281 C C . PRO A 1 159 ? 18.303 21.638 49.804 1.00 64.62 159 PRO A C 1
ATOM 1283 O O . PRO A 1 159 ? 18.153 21.702 51.025 1.00 64.62 159 PRO A O 1
ATOM 1286 N N . ARG A 1 160 ? 19.285 20.926 49.236 1.00 62.66 160 ARG A N 1
ATOM 1287 C CA . ARG A 1 160 ? 20.374 20.347 50.021 1.00 62.66 160 ARG A CA 1
ATOM 1288 C C . ARG A 1 160 ? 21.092 21.507 50.692 1.00 62.66 160 ARG A C 1
ATOM 1290 O O . ARG A 1 160 ? 21.794 22.259 50.023 1.00 62.66 160 ARG A O 1
ATOM 1297 N N . LEU A 1 161 ? 20.878 21.648 51.997 1.00 65.62 161 LEU A N 1
ATOM 1298 C CA . LEU A 1 161 ? 21.671 22.514 52.853 1.00 65.62 161 LEU A CA 1
ATOM 1299 C C . LEU A 1 161 ? 23.128 22.086 52.681 1.00 65.62 161 LEU A C 1
ATOM 1301 O O . LEU A 1 161 ? 23.539 21.023 53.146 1.00 65.62 161 LEU A O 1
ATOM 1305 N N . SER A 1 162 ? 23.882 22.880 51.924 1.00 62.84 162 SER A N 1
ATOM 1306 C CA . SER A 1 162 ? 25.322 22.731 51.813 1.00 62.84 162 SER A CA 1
ATOM 1307 C C . SER A 1 162 ? 25.905 23.086 53.175 1.00 62.84 162 SER A C 1
ATOM 1309 O O . SER A 1 162 ? 25.965 24.264 53.533 1.00 62.84 162 SER A O 1
ATOM 1311 N N . LEU A 1 163 ? 26.280 22.067 53.945 1.00 66.62 163 LEU A N 1
ATOM 1312 C CA . LEU A 1 163 ? 27.144 22.237 55.104 1.00 66.62 163 LEU A CA 1
ATOM 1313 C C . LEU A 1 163 ? 28.486 22.769 54.586 1.00 66.62 163 LEU A C 1
ATOM 1315 O O . LEU A 1 163 ? 29.202 22.061 53.876 1.00 66.62 163 LEU A O 1
ATOM 1319 N N . LYS A 1 164 ? 28.725 24.055 54.850 1.00 63.91 164 LYS A N 1
ATOM 1320 C CA . LYS A 1 164 ? 30.043 24.689 54.784 1.00 63.91 164 LYS A CA 1
ATOM 1321 C C . LYS A 1 164 ? 30.839 24.326 56.026 1.00 63.91 164 LYS A C 1
ATOM 1323 O O . LYS A 1 164 ? 30.198 24.204 57.094 1.00 63.91 164 LYS A O 1
#

Solvent-accessible surface area (backbone atoms only — not comparable to full-atom values): 9332 Å² total; per-residue (Å²): 137,84,81,82,76,83,81,73,64,67,72,63,53,63,64,54,55,70,75,67,60,75,67,53,69,64,59,53,50,52,50,55,49,47,53,51,53,52,52,50,51,49,52,53,51,51,52,50,51,52,50,47,56,69,75,70,50,92,60,55,80,69,51,47,56,51,48,52,39,48,51,54,31,51,53,51,41,53,51,46,47,46,61,28,45,50,47,36,51,52,50,42,52,48,29,63,74,68,66,42,84,67,44,70,60,53,38,54,51,28,51,54,51,32,65,47,33,65,58,51,45,50,51,45,46,45,66,38,35,64,71,51,34,53,50,51,53,53,51,53,50,50,51,54,50,52,54,52,53,52,51,54,59,61,70,67,59,72,82,78,80,76,85,125

Mean predicted aligned error: 13.93 Å

Foldseek 3Di:
DDDDDPDPDVVVVVVPPPVP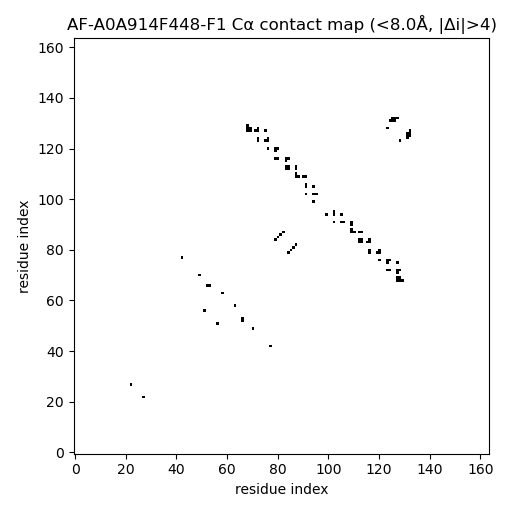PDPPPVVVVVVLVVVVVVVVVVVVVLVVVLCCCVPPDPDDPVVVVLSVLVNVLVVQLVVLCCVQPVVLVVVLVCCVVVVPPPSVVSNVVSVVSNVCSVVSNVVSCCVSVVVNVVVVVVVVVVVVVVVVVVVVVVVPPPPPPPDD

Radius of gyration: 26.65 Å; Cα contacts (8 Å, |Δi|>4): 59; chains: 1; bounding box: 60×42×80 Å

Secondary structure (DSSP, 8-state):
---------HHHHHHHTTTSS-S-HHHHHHHHHHHHHHHHHHHHHHHHHHHHHHHT----HHHHHHHHHHHHHHHHHHHHHIIIIIHHHHHHHHHHHTT-TTHHHHHHHHHHHHHTHHHHHHHHHHHH-HHHHHHHHHHHHHHHHHHHHHHHHHHT--------

Sequence (164 aa):
MQKQAAKYDPFFIEIIEPSMVFVDSEKVKYFVFGFFALDIIIIIFAAFVIVYFIYLVQTSKTATKMQQSLIISSTAQISITLILLFIPLGVIIACVGFQIPHTSEYACLCFSITSFHGILEFIATLYFVLPYRRYLKKQISKVSVTLKISKVHVQERPPRLSLK